Protein AF-A0A6G2K837-F1 (afdb_monomer_lite)

pLDDT: mean 77.11, std 13.47, range [37.59, 93.88]

Sequence (81 aa):
MRRKAQYWTAEEMQDHIFKLTNVSFSISYIRRIMKSWGYTMKVPVRMHVKRASKRRIKKFQKNIKKSIEMAKREGYTICIP

Structure (mmCIF, N/CA/C/O backbone):
data_AF-A0A6G2K837-F1
#
_entry.id   AF-A0A6G2K837-F1
#
loop_
_atom_site.group_PDB
_atom_site.id
_atom_site.type_symbol
_atom_site.label_atom_id
_atom_site.label_alt_id
_atom_site.label_comp_id
_atom_site.label_asym_id
_atom_site.label_entity_id
_atom_site.label_seq_id
_atom_site.pdbx_PDB_ins_code
_atom_site.Cartn_x
_atom_site.Cartn_y
_atom_site.Cartn_z
_atom_site.occupancy
_atom_site.B_iso_or_equiv
_atom_site.auth_seq_id
_atom_site.auth_comp_id
_atom_site.auth_asym_id
_atom_site.auth_atom_id
_atom_site.pdbx_PDB_model_num
ATOM 1 N N . MET A 1 1 ? -15.629 17.543 -11.741 1.00 37.59 1 MET A N 1
ATOM 2 C CA . MET A 1 1 ? -14.923 17.477 -10.438 1.00 37.59 1 MET A CA 1
ATOM 3 C C . MET A 1 1 ? -14.512 16.033 -10.150 1.00 37.59 1 MET A C 1
ATOM 5 O O . MET A 1 1 ? -15.389 15.188 -10.027 1.00 37.59 1 MET A O 1
ATOM 9 N N . ARG A 1 2 ? -13.212 15.703 -10.085 1.00 43.03 2 ARG A N 1
ATOM 10 C CA . ARG A 1 2 ? -12.766 14.372 -9.618 1.00 43.03 2 ARG A CA 1
ATOM 11 C C . ARG A 1 2 ? -12.935 14.329 -8.096 1.00 43.03 2 ARG A C 1
ATOM 13 O O . ARG A 1 2 ? -12.265 15.097 -7.410 1.00 43.03 2 ARG A O 1
ATOM 20 N N . ARG A 1 3 ? -13.824 13.476 -7.568 1.00 50.44 3 ARG A N 1
ATOM 21 C CA . ARG A 1 3 ? -13.906 13.224 -6.118 1.00 50.44 3 ARG A CA 1
ATOM 22 C C . ARG A 1 3 ? -12.525 12.748 -5.661 1.00 50.44 3 ARG A C 1
ATOM 24 O O . ARG A 1 3 ? -12.028 11.748 -6.178 1.00 50.44 3 ARG A O 1
ATOM 31 N N . LYS A 1 4 ? -11.879 13.483 -4.750 1.00 52.28 4 LYS A N 1
ATOM 32 C CA . LYS A 1 4 ? -10.664 13.002 -4.085 1.00 52.28 4 LYS A CA 1
ATOM 33 C C . LYS A 1 4 ? -11.069 11.735 -3.337 1.00 52.28 4 LYS A C 1
ATOM 35 O O . LYS A 1 4 ? -11.868 11.811 -2.412 1.00 52.28 4 LYS A O 1
ATOM 40 N N . ALA A 1 5 ? -10.591 10.579 -3.786 1.00 54.88 5 ALA A N 1
ATOM 41 C CA . ALA A 1 5 ? -10.801 9.335 -3.065 1.00 54.88 5 ALA A CA 1
ATOM 42 C C . ALA A 1 5 ? -10.124 9.482 -1.696 1.00 54.88 5 ALA A C 1
ATOM 44 O O . ALA A 1 5 ? -8.904 9.622 -1.607 1.00 54.88 5 ALA A O 1
ATOM 45 N N . GLN A 1 6 ? -10.938 9.566 -0.649 1.00 61.78 6 GLN A N 1
ATOM 46 C CA . GLN A 1 6 ? -10.478 9.687 0.723 1.00 61.78 6 GLN A CA 1
ATOM 47 C C . GLN A 1 6 ? -10.142 8.279 1.204 1.00 61.78 6 GLN A C 1
ATOM 49 O O . GLN A 1 6 ? -11.022 7.476 1.504 1.00 61.78 6 GLN A O 1
ATOM 54 N N . TYR A 1 7 ? -8.855 7.948 1.166 1.00 67.31 7 TYR A N 1
ATOM 55 C CA . TYR A 1 7 ? -8.358 6.665 1.638 1.00 67.31 7 TYR A CA 1
ATOM 56 C C . TYR A 1 7 ? -8.118 6.758 3.138 1.00 67.31 7 TYR A C 1
ATOM 58 O O . TYR A 1 7 ? -7.408 7.656 3.578 1.00 67.31 7 TYR A O 1
ATOM 66 N N . TRP A 1 8 ? -8.680 5.817 3.887 1.00 76.31 8 TRP A N 1
ATOM 67 C CA . TRP A 1 8 ? -8.360 5.616 5.294 1.00 76.31 8 TRP A CA 1
ATOM 68 C C . TRP A 1 8 ? -7.274 4.549 5.402 1.00 76.31 8 TRP A C 1
ATOM 70 O O . TRP A 1 8 ? -7.316 3.525 4.707 1.00 76.31 8 TRP A O 1
ATOM 80 N N . THR A 1 9 ? -6.281 4.787 6.248 1.00 82.31 9 THR A N 1
ATOM 81 C CA . THR A 1 9 ? -5.326 3.757 6.662 1.00 82.31 9 THR A CA 1
ATOM 82 C C . THR A 1 9 ? -5.910 2.919 7.800 1.00 82.31 9 THR A C 1
ATOM 84 O O . THR A 1 9 ? -6.826 3.339 8.504 1.00 82.3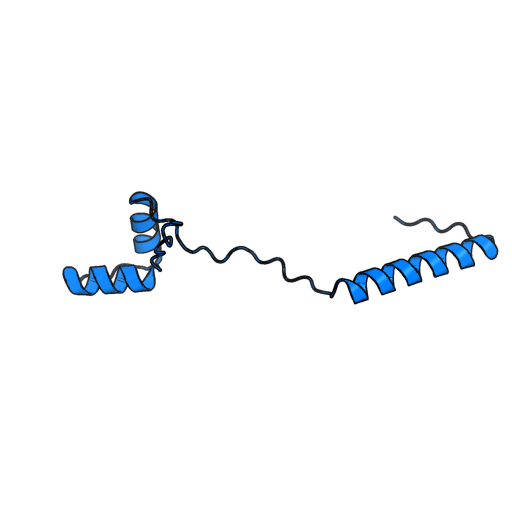1 9 THR A O 1
ATOM 87 N N . ALA A 1 10 ? -5.397 1.698 7.978 1.00 85.19 10 ALA A N 1
ATOM 88 C CA . ALA A 1 10 ? -5.856 0.822 9.059 1.00 85.19 10 ALA A CA 1
ATOM 89 C C . ALA A 1 10 ? -5.529 1.381 10.455 1.00 85.19 10 ALA A C 1
ATOM 91 O O . ALA A 1 10 ? -6.262 1.100 11.394 1.00 85.19 10 ALA A O 1
ATOM 92 N N . GLU A 1 11 ? -4.468 2.181 10.574 1.00 86.62 11 GLU A N 1
ATOM 93 C CA . GLU A 1 11 ? -4.063 2.846 11.818 1.00 86.62 11 GLU A CA 1
ATOM 94 C C . GLU A 1 11 ? -5.032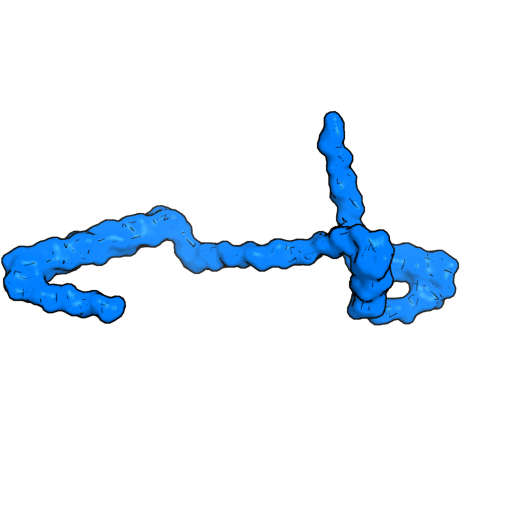 3.980 12.169 1.00 86.62 11 GLU A C 1
ATOM 96 O O . GLU A 1 11 ? -5.597 3.979 13.257 1.00 86.62 11 GLU A O 1
ATOM 101 N N . GLU A 1 12 ? -5.343 4.867 11.215 1.00 87.69 12 GLU A N 1
ATOM 102 C CA . GLU A 1 12 ? -6.347 5.929 11.409 1.00 87.69 12 GLU A CA 1
ATOM 103 C C . GLU A 1 12 ? -7.721 5.356 11.786 1.00 87.69 12 GLU A C 1
ATOM 105 O O . GLU A 1 12 ? -8.429 5.899 12.634 1.00 87.69 12 GLU A O 1
ATOM 110 N N . MET A 1 13 ? -8.097 4.235 11.166 1.00 87.75 13 MET A N 1
ATOM 111 C CA . MET A 1 13 ? -9.344 3.538 11.464 1.00 87.75 13 MET A CA 1
ATOM 112 C C . MET A 1 13 ? -9.335 2.915 12.868 1.00 87.75 13 MET A C 1
ATOM 114 O O . MET A 1 13 ? -10.340 2.987 13.576 1.00 87.75 13 MET A O 1
ATOM 118 N N . GLN A 1 14 ? -8.214 2.310 13.277 1.00 91.19 14 GLN A N 1
ATOM 119 C CA . GLN A 1 14 ? -8.054 1.746 14.616 1.00 91.19 14 GLN A CA 1
ATOM 120 C C . GLN A 1 14 ? -8.166 2.838 15.678 1.00 91.19 14 GLN A C 1
ATOM 122 O O . GLN A 1 14 ? -8.931 2.672 16.623 1.00 91.19 14 GLN A O 1
ATOM 127 N N . ASP A 1 15 ? -7.469 3.959 15.496 1.00 91.06 15 ASP A N 1
ATOM 128 C CA . ASP A 1 15 ? -7.530 5.100 16.410 1.00 91.06 15 ASP A CA 1
ATOM 129 C C . ASP A 1 15 ? -8.949 5.654 16.524 1.00 91.06 15 ASP A C 1
ATOM 131 O O . ASP A 1 15 ? -9.400 6.014 17.611 1.00 91.06 15 ASP A O 1
ATOM 135 N N . HIS A 1 16 ? -9.679 5.710 15.409 1.00 90.62 16 HIS A N 1
ATOM 136 C CA . HIS A 1 16 ? -11.059 6.176 15.404 1.00 90.62 16 HIS A CA 1
ATOM 137 C C . HIS A 1 16 ? -11.986 5.239 16.187 1.00 90.62 16 HIS A C 1
ATOM 139 O O . HIS A 1 16 ? -12.763 5.692 17.027 1.00 90.62 16 HIS A O 1
ATOM 145 N N . ILE A 1 17 ? -11.868 3.928 15.964 1.00 89.44 17 ILE A N 1
ATOM 146 C CA . ILE A 1 17 ? -12.640 2.918 16.697 1.00 89.44 17 ILE A CA 1
ATOM 147 C C . ILE A 1 17 ? -12.276 2.943 18.181 1.00 89.44 17 ILE A C 1
ATOM 149 O O . ILE A 1 17 ? -13.172 2.920 19.022 1.00 89.44 17 ILE A O 1
ATOM 153 N N . PHE A 1 18 ? -10.990 3.051 18.509 1.00 92.50 18 PHE A N 1
ATOM 154 C CA . PHE A 1 18 ? -10.521 3.132 19.886 1.00 92.50 18 PHE A CA 1
ATOM 155 C C . PHE A 1 18 ? -11.094 4.362 20.598 1.00 92.50 18 PHE A C 1
ATOM 157 O O . PHE A 1 18 ? -11.634 4.232 21.690 1.00 92.50 18 PHE A O 1
ATOM 164 N N . LYS A 1 19 ? -11.091 5.537 19.959 1.00 93.88 19 LYS A N 1
ATOM 165 C CA . LYS A 1 19 ? -11.678 6.762 20.531 1.00 93.88 19 LYS A CA 1
ATOM 166 C C . LYS A 1 19 ? -13.185 6.663 20.781 1.00 93.88 19 LYS A C 1
ATOM 168 O O . LYS A 1 19 ? -13.675 7.289 21.712 1.00 93.88 19 LYS A O 1
ATOM 173 N N . LEU A 1 20 ? -13.916 5.907 19.960 1.00 93.75 20 LEU A N 1
ATOM 174 C CA . LEU A 1 20 ? -15.371 5.755 20.085 1.00 93.75 20 LEU A CA 1
ATOM 175 C C . LEU A 1 20 ? -15.789 4.643 21.051 1.00 93.75 20 LEU A C 1
ATOM 177 O O . LEU A 1 20 ? -16.812 4.760 21.716 1.00 93.75 20 LEU A O 1
ATOM 181 N N . THR A 1 21 ? -15.034 3.547 21.088 1.00 91.56 21 THR A N 1
ATOM 182 C CA . THR A 1 21 ? -15.440 2.308 21.775 1.00 91.56 21 THR A CA 1
ATOM 183 C C . THR A 1 21 ? -14.564 1.967 22.975 1.00 91.56 21 THR A C 1
ATOM 185 O O . THR A 1 21 ? -14.932 1.102 23.762 1.00 91.56 21 THR A O 1
ATOM 188 N N . ASN A 1 22 ? -13.405 2.619 23.118 1.00 92.81 22 ASN A N 1
ATOM 189 C CA . ASN A 1 22 ? -12.336 2.280 24.061 1.00 92.81 22 ASN A CA 1
ATOM 190 C C . ASN A 1 22 ? -11.821 0.831 23.930 1.00 92.81 22 ASN A C 1
ATOM 192 O O . ASN A 1 22 ? -11.195 0.292 24.841 1.00 92.81 22 ASN A O 1
ATOM 196 N N . VAL A 1 23 ? -12.079 0.186 22.786 1.00 90.06 23 VAL A N 1
ATOM 197 C CA . VAL A 1 23 ? -11.627 -1.173 22.478 1.00 90.06 23 VAL A CA 1
ATOM 198 C C . VAL A 1 23 ? -10.531 -1.108 21.426 1.00 90.06 23 VAL A C 1
ATOM 200 O O . VAL A 1 23 ? -10.690 -0.498 20.368 1.00 90.06 23 VAL A O 1
ATOM 203 N N . SER A 1 24 ? -9.407 -1.764 21.712 1.00 90.00 24 SER A N 1
ATOM 204 C CA . SER A 1 24 ? -8.314 -1.919 20.757 1.00 90.00 24 SER A CA 1
ATOM 205 C C . SER A 1 24 ? -8.432 -3.258 20.038 1.00 90.00 24 SER A C 1
ATOM 207 O O . SER A 1 24 ? -8.474 -4.318 20.662 1.00 90.00 24 SER A O 1
ATOM 209 N N . PHE A 1 25 ? -8.466 -3.211 18.710 1.00 89.94 25 PHE A N 1
ATOM 210 C CA . PHE A 1 25 ? -8.452 -4.395 17.860 1.00 89.94 25 PHE A CA 1
ATOM 211 C C . PHE A 1 25 ? -7.102 -4.550 17.166 1.00 89.94 25 PHE A C 1
ATOM 213 O O . PHE A 1 25 ? -6.409 -3.574 16.894 1.00 89.94 25 PHE A O 1
ATOM 220 N N . SER A 1 26 ? -6.752 -5.781 16.786 1.00 90.81 26 SER A N 1
ATOM 221 C CA . SER A 1 26 ? -5.582 -5.999 15.932 1.00 90.81 26 SER A CA 1
ATOM 222 C C . SER A 1 26 ? -5.752 -5.319 14.564 1.00 90.81 26 SER A C 1
ATOM 224 O O . SER A 1 26 ? -6.826 -5.365 13.958 1.00 90.81 26 SER A O 1
ATOM 226 N N . ILE A 1 27 ? -4.665 -4.768 14.015 1.00 89.06 27 ILE A N 1
ATOM 227 C CA . ILE A 1 27 ? -4.640 -4.154 12.673 1.00 89.06 27 ILE A CA 1
ATOM 228 C C . ILE A 1 27 ? -5.185 -5.108 11.595 1.00 89.06 27 ILE A C 1
ATOM 230 O O . ILE A 1 27 ? -5.877 -4.688 10.666 1.00 89.06 27 ILE A O 1
ATOM 234 N N . SER A 1 28 ? -4.909 -6.410 11.712 1.00 87.88 28 SER A N 1
ATOM 235 C CA . SER A 1 28 ? -5.428 -7.433 10.795 1.00 87.88 28 SER A CA 1
ATOM 236 C C . SER A 1 28 ? -6.955 -7.520 10.814 1.00 87.88 28 SER A C 1
ATOM 238 O O . SER A 1 28 ? -7.571 -7.689 9.760 1.00 87.88 28 SER A O 1
ATOM 240 N N . TYR A 1 29 ? -7.571 -7.380 11.988 1.00 90.69 29 TYR A N 1
ATOM 241 C CA . TYR A 1 29 ? -9.024 -7.362 12.131 1.00 90.69 29 TYR A CA 1
ATOM 242 C C . TYR A 1 29 ? -9.628 -6.074 11.563 1.00 90.69 29 TYR A C 1
ATOM 244 O O . TYR A 1 29 ? -10.571 -6.139 10.776 1.00 90.69 29 TYR A O 1
ATOM 252 N N . ILE A 1 30 ? -9.012 -4.922 11.840 1.00 90.25 30 ILE A N 1
ATOM 253 C CA . ILE A 1 30 ? -9.430 -3.636 11.265 1.00 90.25 30 ILE A CA 1
ATOM 254 C C . ILE A 1 30 ? -9.406 -3.677 9.733 1.00 90.25 30 ILE A C 1
ATOM 256 O O . ILE A 1 30 ? -10.383 -3.297 9.092 1.00 90.25 30 ILE A O 1
ATOM 260 N N . ARG A 1 31 ? -8.358 -4.244 9.121 1.00 86.81 31 ARG A N 1
ATOM 261 C CA . ARG A 1 31 ? -8.299 -4.442 7.660 1.00 86.81 31 ARG A CA 1
ATOM 262 C C . ARG A 1 31 ? -9.464 -5.282 7.126 1.00 86.81 31 ARG A C 1
ATOM 264 O O . ARG A 1 31 ? -9.972 -4.988 6.045 1.00 86.81 31 ARG A O 1
ATOM 271 N N . ARG A 1 32 ? -9.897 -6.318 7.856 1.00 87.88 32 ARG A N 1
ATOM 272 C CA . ARG A 1 32 ? -11.065 -7.138 7.477 1.00 87.88 32 ARG A CA 1
ATOM 273 C C . ARG A 1 32 ? -12.363 -6.338 7.551 1.00 87.88 32 ARG A C 1
ATOM 275 O O . ARG A 1 32 ? -13.159 -6.425 6.618 1.00 87.88 32 ARG A O 1
ATOM 282 N N . ILE A 1 33 ? -12.555 -5.544 8.605 1.00 89.19 33 ILE A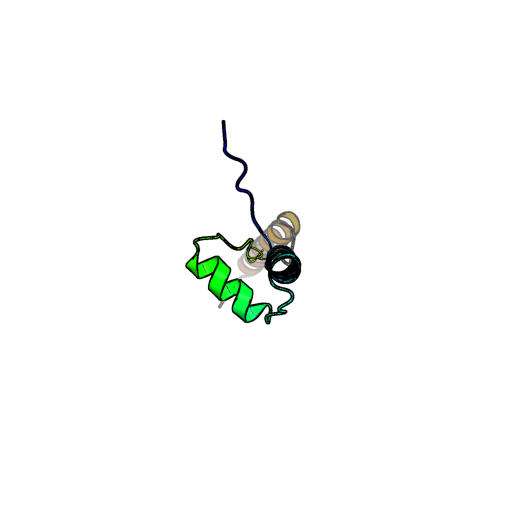 N 1
ATOM 283 C CA . ILE A 1 33 ? -13.718 -4.656 8.746 1.00 89.19 33 ILE A CA 1
ATOM 284 C C . ILE A 1 33 ? -13.747 -3.642 7.603 1.00 89.19 33 ILE A C 1
ATOM 286 O O . ILE A 1 33 ? -14.730 -3.569 6.874 1.00 89.19 33 ILE A O 1
ATOM 290 N N . MET A 1 34 ? -12.640 -2.929 7.381 1.00 85.88 34 MET A N 1
ATOM 291 C CA . MET A 1 34 ? -12.521 -1.937 6.310 1.00 85.88 34 MET A CA 1
ATOM 292 C C . MET A 1 34 ? -12.842 -2.542 4.941 1.00 85.88 34 MET A C 1
ATOM 294 O O . MET A 1 34 ? -13.599 -1.955 4.171 1.00 85.88 34 MET A O 1
ATOM 298 N N . LYS A 1 35 ? -12.322 -3.744 4.654 1.00 83.69 35 LYS A N 1
ATOM 299 C CA . LYS A 1 35 ? -12.640 -4.480 3.424 1.00 83.69 35 LYS A CA 1
ATOM 300 C C . LYS A 1 35 ? -14.131 -4.818 3.327 1.00 83.69 35 LYS A C 1
ATOM 302 O O . LYS A 1 35 ? -14.705 -4.675 2.253 1.00 83.69 35 LYS A O 1
ATOM 307 N N . SER A 1 36 ? -14.746 -5.253 4.427 1.00 86.00 36 SER A N 1
ATOM 308 C CA . SER A 1 36 ? -16.174 -5.609 4.479 1.00 86.00 36 SER A CA 1
ATOM 309 C C . SER A 1 36 ? -17.079 -4.393 4.265 1.00 86.00 36 SER A C 1
ATOM 311 O O . SER A 1 36 ? -18.124 -4.509 3.640 1.00 86.00 36 SER A O 1
ATOM 313 N N . TRP A 1 37 ? -16.648 -3.212 4.711 1.00 85.75 37 TRP A N 1
ATOM 314 C CA . TRP A 1 37 ? -17.336 -1.936 4.485 1.00 85.75 37 TRP A CA 1
ATOM 315 C C . TRP A 1 37 ? -17.040 -1.304 3.115 1.00 85.75 37 TRP A C 1
ATOM 317 O O . TRP A 1 37 ? -17.482 -0.194 2.838 1.00 85.75 37 TRP A O 1
ATOM 327 N N . GLY A 1 38 ? -16.292 -1.988 2.242 1.00 78.94 38 GLY A N 1
ATOM 328 C CA . GLY A 1 38 ? -15.994 -1.506 0.892 1.00 78.94 38 GLY A CA 1
ATOM 329 C C . GLY A 1 38 ? -14.907 -0.427 0.822 1.00 78.94 38 GLY A C 1
ATOM 330 O O . GLY A 1 38 ? -14.702 0.163 -0.241 1.00 78.94 38 GLY A O 1
ATOM 331 N N . TYR A 1 39 ? -14.168 -0.175 1.909 1.00 77.94 39 TYR A N 1
ATOM 332 C CA . TYR A 1 39 ? -13.035 0.746 1.863 1.00 77.94 39 TYR A CA 1
ATOM 333 C C . TYR A 1 39 ? -11.907 0.139 1.031 1.00 77.94 39 TYR A C 1
ATOM 335 O O . TYR A 1 39 ? -11.374 -0.936 1.323 1.00 77.94 39 TYR A O 1
ATOM 343 N N . THR A 1 40 ? -11.500 0.865 -0.010 1.00 66.81 40 THR A N 1
ATOM 344 C CA . THR A 1 40 ? -10.309 0.515 -0.780 1.00 66.81 40 THR A CA 1
ATOM 345 C C . THR A 1 40 ? -9.100 0.849 0.082 1.00 66.81 40 THR A C 1
ATOM 347 O O . THR A 1 40 ? -8.723 2.012 0.208 1.00 66.81 40 THR A O 1
ATOM 350 N N . MET A 1 41 ? -8.505 -0.157 0.725 1.00 65.19 41 MET A N 1
ATOM 351 C CA . MET A 1 41 ? -7.242 0.041 1.429 1.00 65.19 41 MET A CA 1
ATOM 352 C C . MET A 1 41 ? -6.237 0.674 0.463 1.00 65.19 41 MET A C 1
ATOM 354 O O . MET A 1 41 ? -6.109 0.222 -0.678 1.00 65.19 41 MET A O 1
ATOM 358 N N . LYS A 1 42 ? -5.492 1.687 0.920 1.00 62.69 42 LYS A N 1
ATOM 359 C CA . LYS A 1 42 ? -4.311 2.185 0.206 1.00 62.69 42 LYS A CA 1
ATOM 360 C C . LYS A 1 42 ? -3.232 1.105 0.278 1.00 62.69 42 LYS A C 1
ATOM 362 O O . LYS A 1 42 ? -2.308 1.174 1.081 1.00 62.69 42 LYS A O 1
ATOM 367 N N . VAL A 1 43 ? -3.405 0.038 -0.498 1.00 58.62 43 VAL A N 1
ATOM 368 C CA . VAL A 1 43 ? -2.409 -1.021 -0.602 1.00 58.62 43 VAL A CA 1
ATOM 369 C C . VAL A 1 43 ? -1.194 -0.371 -1.254 1.00 58.62 43 VAL A C 1
ATOM 371 O O . VAL A 1 43 ? -1.366 0.287 -2.287 1.00 58.62 43 VAL A O 1
ATOM 374 N N . PRO A 1 44 ? 0.017 -0.493 -0.686 1.00 58.41 44 PRO A N 1
ATOM 375 C CA . PRO A 1 44 ? 1.206 -0.073 -1.401 1.00 58.41 44 PRO A CA 1
ATOM 376 C C . PRO A 1 44 ? 1.206 -0.827 -2.728 1.00 58.41 44 PRO A C 1
ATOM 378 O O . PRO A 1 44 ? 1.305 -2.056 -2.765 1.00 58.41 44 PRO A O 1
ATOM 381 N N . VAL A 1 45 ? 1.003 -0.091 -3.823 1.00 59.03 45 VAL A N 1
ATOM 382 C CA . VAL A 1 45 ? 1.108 -0.650 -5.166 1.00 59.03 45 VAL A CA 1
ATOM 383 C C . VAL A 1 45 ? 2.492 -1.272 -5.217 1.00 59.03 45 VAL A C 1
ATOM 385 O O . VAL A 1 45 ? 3.465 -0.589 -4.897 1.00 59.03 45 VAL A O 1
ATOM 388 N N . ARG A 1 46 ? 2.587 -2.567 -5.546 1.00 54.97 46 ARG A N 1
ATOM 389 C CA . ARG A 1 46 ? 3.874 -3.238 -5.753 1.00 54.97 46 ARG A CA 1
ATOM 390 C C . ARG A 1 46 ? 4.625 -2.471 -6.839 1.00 54.97 46 ARG A C 1
ATOM 39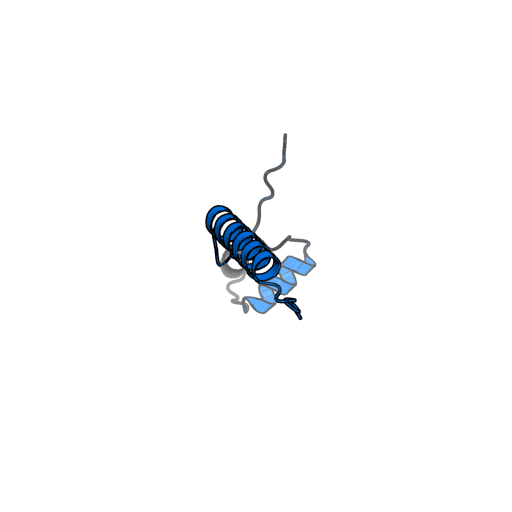2 O O . ARG A 1 46 ? 4.449 -2.718 -8.029 1.00 54.97 46 ARG A O 1
ATOM 399 N N . MET A 1 47 ? 5.430 -1.497 -6.434 1.00 56.59 47 MET A N 1
ATOM 400 C CA . MET A 1 47 ? 6.287 -0.757 -7.334 1.00 56.59 47 MET A CA 1
ATOM 401 C C . MET A 1 47 ? 7.444 -1.679 -7.657 1.00 56.59 47 MET A C 1
ATOM 403 O O . MET A 1 47 ? 8.307 -1.933 -6.820 1.00 56.59 47 MET A O 1
ATOM 407 N N . HIS A 1 48 ? 7.453 -2.203 -8.878 1.00 63.25 48 HIS A N 1
ATOM 408 C CA . HIS A 1 48 ? 8.624 -2.885 -9.391 1.00 63.25 48 HIS A CA 1
ATOM 409 C C . HIS A 1 48 ? 9.749 -1.852 -9.515 1.00 63.25 48 HIS A C 1
ATOM 411 O O . HIS A 1 48 ? 9.806 -1.074 -10.474 1.00 63.25 48 HIS A O 1
ATOM 417 N N . VAL A 1 49 ? 10.620 -1.804 -8.508 1.00 62.44 49 VAL A N 1
ATOM 418 C CA . VAL A 1 49 ? 11.797 -0.939 -8.516 1.00 62.44 49 VAL A CA 1
ATOM 419 C C . VAL A 1 49 ? 12.727 -1.470 -9.599 1.00 62.44 49 VAL A C 1
ATOM 421 O O . VAL A 1 49 ? 13.353 -2.518 -9.451 1.00 62.44 49 VAL A O 1
ATOM 424 N N . LYS A 1 50 ? 12.798 -0.764 -10.731 1.00 70.00 50 LYS A N 1
ATOM 425 C CA . LYS A 1 50 ? 13.724 -1.127 -11.805 1.00 70.00 50 LYS A CA 1
ATOM 426 C C . LYS A 1 50 ? 15.149 -1.011 -11.267 1.00 70.00 50 LYS A C 1
ATOM 428 O O . LYS A 1 50 ? 15.616 0.092 -11.003 1.00 70.00 50 LYS A O 1
ATOM 433 N N . ARG A 1 51 ? 15.852 -2.144 -11.164 1.00 69.25 51 ARG A N 1
ATOM 434 C CA . ARG A 1 51 ? 17.246 -2.233 -10.681 1.00 69.25 51 ARG A CA 1
ATOM 435 C C . ARG A 1 51 ? 18.229 -1.375 -11.493 1.00 69.25 51 ARG A C 1
ATOM 437 O O . ARG A 1 51 ? 19.309 -1.044 -11.017 1.00 69.25 51 ARG A O 1
ATOM 444 N N . ALA A 1 52 ? 17.862 -1.005 -12.722 1.00 76.94 52 ALA A N 1
ATOM 445 C CA . ALA A 1 52 ? 18.645 -0.134 -13.586 1.00 76.94 52 ALA A CA 1
ATOM 446 C C . ALA A 1 52 ? 17.769 0.902 -14.304 1.00 76.94 52 ALA A C 1
ATOM 448 O O . ALA A 1 52 ? 16.635 0.630 -14.707 1.00 76.94 52 ALA A O 1
ATOM 449 N N . SER A 1 53 ? 18.332 2.093 -14.523 1.00 82.75 53 SER A N 1
ATOM 450 C CA . SER A 1 53 ? 17.695 3.140 -15.323 1.00 82.75 53 SER A CA 1
ATOM 451 C C . SER A 1 53 ? 17.571 2.726 -16.796 1.00 82.75 53 SER A C 1
ATOM 453 O O . SER A 1 53 ? 18.386 1.960 -17.319 1.00 82.75 53 SER A O 1
ATOM 455 N N . LYS A 1 54 ? 16.589 3.298 -17.511 1.00 82.00 54 LYS A N 1
ATOM 456 C CA . LYS A 1 54 ? 16.383 3.051 -18.955 1.00 82.00 54 LYS A CA 1
ATOM 457 C C . LYS A 1 54 ? 17.666 3.277 -19.771 1.00 82.00 54 LYS A C 1
ATOM 459 O O . LYS A 1 54 ? 17.946 2.531 -20.706 1.00 82.00 54 LYS A O 1
ATOM 464 N N . ARG A 1 55 ? 18.477 4.274 -19.389 1.00 82.56 55 ARG A N 1
ATOM 465 C CA . ARG A 1 55 ? 19.758 4.597 -20.039 1.00 82.56 55 ARG A CA 1
ATOM 466 C C . ARG A 1 55 ? 20.788 3.474 -19.881 1.00 82.56 55 ARG A C 1
ATOM 468 O O . ARG A 1 55 ? 21.448 3.136 -20.862 1.00 82.56 55 ARG A O 1
ATOM 475 N N . ARG A 1 56 ? 20.906 2.876 -18.686 1.00 77.56 56 ARG A N 1
ATOM 476 C CA . ARG A 1 56 ? 21.800 1.727 -18.441 1.00 77.56 56 ARG A CA 1
ATOM 477 C C . ARG A 1 56 ? 21.375 0.505 -19.253 1.00 77.56 56 ARG A C 1
ATOM 479 O O . ARG A 1 56 ? 22.225 -0.090 -19.906 1.00 77.56 56 ARG A O 1
ATOM 486 N N . ILE A 1 57 ? 20.076 0.203 -19.292 1.00 82.88 57 ILE A N 1
ATOM 487 C CA . ILE A 1 57 ? 19.530 -0.912 -20.087 1.00 82.88 57 ILE A CA 1
ATOM 488 C C . ILE A 1 57 ? 19.851 -0.719 -21.576 1.00 82.88 57 ILE A C 1
ATOM 490 O O . ILE A 1 57 ? 20.384 -1.620 -22.219 1.00 82.88 57 ILE A O 1
ATOM 494 N N . LYS A 1 58 ? 19.613 0.485 -22.116 1.00 85.19 58 LYS A N 1
ATOM 495 C CA . LYS A 1 58 ? 19.894 0.797 -23.527 1.00 85.19 58 LYS A CA 1
ATOM 496 C C . LYS A 1 58 ? 21.388 0.696 -23.859 1.00 85.19 58 LYS A C 1
ATOM 498 O O . LYS A 1 58 ? 21.743 0.193 -24.922 1.00 85.19 58 LYS A O 1
ATOM 503 N N . LYS A 1 59 ? 22.270 1.150 -22.956 1.00 85.69 59 LYS A N 1
ATOM 504 C CA . LYS A 1 59 ? 23.730 1.030 -23.125 1.00 85.69 59 LYS A CA 1
ATOM 505 C C . LYS A 1 59 ? 24.168 -0.438 -23.136 1.00 85.69 59 LYS A C 1
ATOM 507 O O . LYS A 1 59 ? 24.930 -0.825 -24.013 1.00 85.69 59 LYS A O 1
ATOM 512 N N . PHE A 1 60 ? 23.642 -1.248 -22.219 1.00 83.31 60 PHE A N 1
ATOM 513 C CA . PHE A 1 60 ? 23.922 -2.683 -22.153 1.00 83.31 60 PHE A CA 1
ATOM 514 C C . PHE A 1 60 ? 23.489 -3.413 -23.433 1.00 83.31 60 PHE A C 1
ATOM 516 O O . PHE A 1 60 ? 24.301 -4.083 -24.059 1.00 83.31 60 PHE A O 1
ATOM 523 N N . GLN A 1 61 ? 22.258 -3.184 -23.902 1.00 85.06 61 GLN A N 1
ATOM 524 C CA . GLN A 1 61 ? 21.766 -3.769 -25.156 1.00 85.06 61 GLN A CA 1
ATOM 525 C C . GLN A 1 61 ? 22.591 -3.339 -26.379 1.00 85.06 61 GLN A C 1
ATOM 527 O O . GLN A 1 61 ? 22.850 -4.152 -27.262 1.00 85.06 61 GLN A O 1
ATOM 532 N N . LYS A 1 62 ? 23.031 -2.073 -26.442 1.00 87.25 62 LYS A N 1
ATOM 533 C CA . LYS A 1 62 ? 23.906 -1.591 -27.525 1.00 87.25 62 LYS A CA 1
ATOM 534 C C . LYS A 1 62 ? 25.263 -2.296 -27.505 1.00 87.25 62 LYS A C 1
ATOM 536 O O . LYS A 1 62 ? 25.777 -2.633 -28.567 1.00 87.25 62 LYS A O 1
ATOM 541 N N . ASN A 1 63 ? 25.821 -2.525 -26.319 1.00 82.88 63 ASN A N 1
ATOM 542 C CA . ASN A 1 63 ? 27.085 -3.239 -26.164 1.00 82.88 63 ASN A CA 1
ATOM 543 C C . ASN A 1 63 ? 26.956 -4.711 -26.576 1.00 82.88 63 ASN A C 1
ATOM 545 O O . ASN A 1 63 ? 27.814 -5.184 -27.309 1.00 82.88 63 ASN A O 1
ATOM 549 N N . ILE A 1 64 ? 25.858 -5.382 -26.209 1.00 83.56 64 ILE A N 1
ATOM 550 C CA . ILE A 1 64 ? 25.570 -6.756 -26.653 1.00 83.56 64 ILE A CA 1
ATOM 551 C C . ILE A 1 64 ? 25.467 -6.836 -28.180 1.00 83.56 64 ILE A C 1
ATOM 553 O O . ILE A 1 64 ? 26.048 -7.717 -28.801 1.00 83.56 64 ILE A O 1
ATOM 557 N N . LYS A 1 65 ? 24.752 -5.904 -28.820 1.00 83.38 65 LYS A N 1
ATOM 558 C CA . LYS A 1 65 ? 24.645 -5.901 -30.287 1.00 83.38 65 LYS A CA 1
ATOM 559 C C . LYS A 1 65 ? 26.008 -5.745 -30.959 1.00 83.38 65 LYS A C 1
ATOM 561 O O . LYS A 1 65 ? 26.289 -6.459 -31.912 1.00 83.38 65 LYS A O 1
ATOM 566 N N . LYS A 1 66 ? 26.859 -4.857 -30.432 1.00 83.50 66 LYS A N 1
ATOM 567 C CA . LYS A 1 66 ? 28.227 -4.674 -30.930 1.00 83.50 66 LYS A CA 1
ATOM 568 C C . LYS A 1 66 ? 29.081 -5.926 -30.754 1.00 83.50 66 LYS A C 1
ATOM 570 O O . LYS A 1 66 ? 29.779 -6.296 -31.687 1.00 83.50 66 LYS A O 1
ATOM 575 N N . SER A 1 67 ? 29.025 -6.579 -29.593 1.00 78.88 67 SER A N 1
ATOM 576 C CA . SER A 1 67 ? 29.787 -7.813 -29.368 1.00 78.88 67 SER A CA 1
ATOM 577 C C . SER A 1 67 ? 29.318 -8.940 -30.284 1.00 78.88 67 SER A C 1
ATOM 579 O O . SER A 1 67 ? 30.147 -9.668 -30.814 1.00 78.88 67 SER A O 1
ATOM 581 N N . ILE A 1 68 ? 28.008 -9.036 -30.543 1.00 80.50 68 ILE A N 1
ATOM 582 C CA . ILE A 1 68 ? 27.465 -10.009 -31.496 1.00 80.50 68 ILE A CA 1
ATOM 583 C C . ILE A 1 68 ? 27.938 -9.726 -32.922 1.00 80.50 68 ILE A C 1
ATOM 585 O O . ILE A 1 68 ? 28.289 -10.647 -33.652 1.00 80.50 68 ILE A O 1
ATOM 589 N N . GLU A 1 69 ? 27.951 -8.459 -33.329 1.00 81.75 69 GLU A N 1
ATOM 590 C CA . GLU A 1 69 ? 28.405 -8.064 -34.660 1.00 81.75 69 GLU A CA 1
ATOM 591 C C . GLU A 1 69 ? 29.902 -8.333 -34.867 1.00 81.75 69 GLU A C 1
ATOM 593 O O . GLU A 1 69 ? 30.285 -8.827 -35.923 1.00 81.75 69 GLU A O 1
ATOM 598 N N . MET A 1 70 ? 30.738 -8.070 -33.856 1.00 79.88 70 MET A N 1
ATOM 599 C CA . MET A 1 70 ? 32.172 -8.383 -33.910 1.00 79.88 70 MET A CA 1
ATOM 600 C C . MET A 1 70 ? 32.417 -9.891 -34.004 1.00 79.88 70 MET A C 1
ATOM 602 O O . MET A 1 70 ? 33.115 -10.327 -34.911 1.00 79.88 70 MET A O 1
ATOM 606 N N . ALA A 1 71 ? 31.758 -10.694 -33.166 1.00 75.56 71 ALA A N 1
ATOM 607 C CA . ALA A 1 71 ? 31.908 -12.148 -33.209 1.00 75.56 71 ALA A CA 1
ATOM 608 C C . ALA A 1 71 ? 31.486 -12.750 -34.560 1.00 75.56 71 ALA A C 1
ATOM 610 O O . ALA A 1 71 ? 32.155 -13.643 -35.069 1.00 75.56 71 ALA A O 1
ATOM 611 N N . LYS A 1 72 ? 30.422 -12.220 -35.186 1.00 77.44 72 LYS A N 1
ATOM 612 C CA . LYS A 1 72 ? 30.013 -12.624 -36.542 1.00 77.44 72 LYS A CA 1
ATOM 613 C C . LYS A 1 72 ? 31.062 -12.282 -37.603 1.00 77.44 72 LYS A C 1
ATOM 615 O O . LYS A 1 72 ? 31.248 -13.065 -38.527 1.00 77.44 72 LYS A O 1
ATOM 620 N N . ARG A 1 73 ? 31.732 -11.128 -37.492 1.00 77.06 73 ARG A N 1
ATOM 621 C CA . ARG A 1 73 ? 32.819 -10.733 -38.413 1.00 77.06 73 ARG A CA 1
ATOM 622 C C . ARG A 1 73 ? 34.055 -11.612 -38.260 1.00 77.06 73 ARG A C 1
ATOM 624 O O . ARG A 1 73 ? 34.743 -11.855 -39.239 1.00 77.06 73 ARG A O 1
ATOM 631 N N . GLU A 1 74 ? 34.301 -12.099 -37.053 1.00 80.19 74 GLU A N 1
ATOM 632 C CA . GLU A 1 74 ? 35.386 -13.031 -36.740 1.00 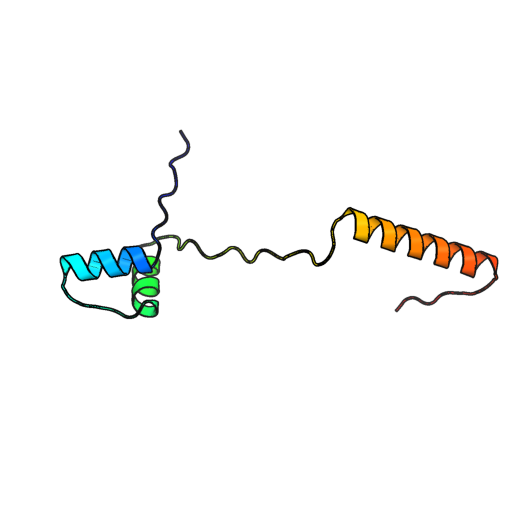80.19 74 GLU A CA 1
ATOM 633 C C . GLU A 1 74 ? 35.029 -14.499 -37.061 1.00 80.19 74 GLU A C 1
ATOM 635 O O . GLU A 1 74 ? 35.828 -15.395 -36.815 1.00 80.19 74 GLU A O 1
ATOM 640 N N . GLY A 1 75 ? 33.846 -14.759 -37.638 1.00 76.38 75 GLY A N 1
ATOM 641 C CA . GLY A 1 75 ? 33.415 -16.094 -38.068 1.00 76.38 75 GLY A CA 1
ATOM 642 C C . GLY A 1 75 ? 32.827 -16.971 -36.957 1.00 76.38 75 GLY A C 1
ATOM 643 O O . GLY A 1 75 ? 32.526 -18.139 -37.197 1.00 76.38 75 GLY A O 1
ATOM 644 N N . TYR A 1 76 ? 32.620 -16.431 -35.753 1.00 72.94 76 TYR A N 1
ATOM 645 C CA . TYR A 1 76 ? 32.036 -17.164 -34.633 1.00 72.94 76 TYR A CA 1
ATOM 646 C C . TYR A 1 76 ? 30.503 -17.116 -34.655 1.00 72.94 76 TYR A C 1
ATOM 648 O O . TYR A 1 76 ? 29.881 -16.056 -34.787 1.00 72.94 76 TYR A O 1
ATOM 656 N N . THR A 1 77 ? 29.872 -18.269 -34.430 1.00 64.94 77 THR A N 1
ATOM 657 C CA . THR A 1 77 ? 28.418 -18.365 -34.238 1.00 64.94 77 THR A CA 1
ATOM 658 C C . THR A 1 77 ? 28.110 -18.273 -32.744 1.00 64.94 77 THR A C 1
ATOM 660 O O . THR A 1 77 ? 28.413 -19.197 -31.994 1.00 64.94 77 THR A O 1
ATOM 663 N N . ILE A 1 78 ? 27.536 -17.157 -32.280 1.00 64.69 78 ILE A N 1
ATOM 664 C CA . ILE A 1 78 ? 27.119 -17.033 -30.873 1.00 64.69 78 ILE A CA 1
ATOM 665 C C . ILE A 1 78 ? 25.751 -17.693 -30.700 1.00 64.69 78 ILE A C 1
ATOM 667 O O . ILE A 1 78 ? 24.741 -17.162 -31.167 1.00 64.69 78 ILE A O 1
ATOM 671 N N . CYS A 1 79 ? 25.710 -18.804 -29.971 1.00 54.28 79 CYS A N 1
ATOM 672 C CA . CYS A 1 79 ? 24.472 -19.361 -29.437 1.00 54.28 79 CYS A CA 1
ATOM 673 C C . CYS A 1 79 ? 24.112 -18.609 -28.148 1.00 54.28 79 CYS A C 1
ATOM 675 O O . CYS A 1 79 ? 24.841 -18.683 -27.160 1.00 54.28 79 CYS A O 1
ATOM 677 N N . ILE A 1 80 ? 23.016 -17.849 -28.166 1.00 59.34 80 ILE A N 1
ATOM 678 C CA . ILE A 1 80 ? 22.453 -17.220 -26.965 1.00 59.34 80 ILE A CA 1
ATOM 679 C C . ILE A 1 80 ? 21.349 -18.165 -26.453 1.00 59.34 80 ILE A C 1
ATOM 681 O O . ILE A 1 80 ? 20.431 -18.418 -27.234 1.00 59.34 80 ILE A O 1
ATOM 685 N N . PRO A 1 81 ? 21.445 -18.714 -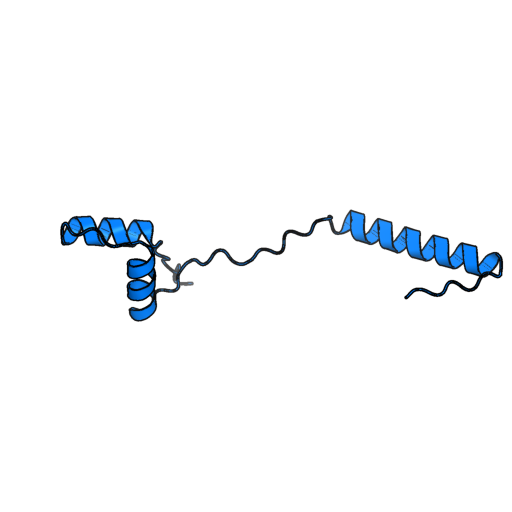25.225 1.00 49.53 81 PRO A N 1
ATOM 686 C CA . PRO A 1 81 ? 20.398 -19.553 -24.636 1.00 49.53 81 PRO A CA 1
ATOM 687 C C . PRO A 1 81 ? 19.131 -18.765 -24.281 1.00 49.53 81 PRO A C 1
ATOM 689 O O . PRO A 1 81 ? 19.236 -17.545 -23.998 1.00 49.53 81 PRO A O 1
#

Radius of gyration: 26.54 Å; chains: 1; bounding box: 53×37×62 Å

Foldseek 3Di:
DPPPQDADELVNQQVVCCVVPVDGDDSVVSVVVCVVVVHDHPDPDPPPPDPDDPVVVVVVVVVVVVVCVVCVVVVHDDDDD

Secondary structure (DSSP, 8-state):
------PPPHHHHHHHHHHHHS----HHHHHHHHHHTT------------SS-HHHHHHHHHHHHHHHHHHHHTT------